Protein AF-A0A428PTT4-F1 (afdb_monomer_lite)

Foldseek 3Di:
DFWDKFAADPPDDQPVVQKDADFDKFAQDQWKKWKAQWWKWKWFQDPVRDTDGPDTDPGGTTMTRGHNRMMMTTHDHVMIMGIGDD

Secondary structure (DSSP, 8-state):
-----BPPPTT----TTT-EESPEEEE-SS-EEEEEEEEEEEEEE-TTS-EEEEEEEEEEEEEEE--TTEEEEEE-TT-EEEEE--

Radius of gyration: 12.21 Å; chains: 1; bounding box: 26×26×38 Å

pLDDT: mean 89.08, std 8.33, range [56.69, 96.69]

Structure (mmCIF, N/CA/C/O backbone):
data_AF-A0A428PTT4-F1
#
_entry.id   AF-A0A428PTT4-F1
#
loop_
_atom_site.group_PDB
_atom_site.id
_atom_site.type_symbol
_atom_site.label_atom_id
_atom_site.label_alt_id
_atom_site.label_comp_id
_atom_site.label_asym_id
_atom_site.label_entity_id
_atom_site.label_seq_id
_atom_site.pdbx_PDB_ins_code
_atom_site.Cartn_x
_atom_site.Cartn_y
_atom_site.Cartn_z
_atom_site.occupancy
_atom_site.B_iso_or_equiv
_atom_site.auth_seq_id
_atom_site.auth_comp_id
_atom_site.auth_asym_id
_atom_site.auth_atom_id
_atom_site.pdbx_PDB_model_num
ATOM 1 N N . MET A 1 1 ? -12.936 -4.884 9.315 1.00 56.69 1 MET A N 1
ATOM 2 C CA . MET A 1 1 ? -12.985 -5.542 7.986 1.00 56.69 1 MET A CA 1
ATOM 3 C C . MET A 1 1 ? -11.581 -5.408 7.443 1.00 56.69 1 MET A C 1
ATOM 5 O O . MET A 1 1 ? -11.059 -4.313 7.541 1.00 56.69 1 MET A O 1
ATOM 9 N N . GLY A 1 2 ? -10.935 -6.492 7.013 1.00 75.19 2 GLY A N 1
ATOM 10 C CA . GLY A 1 2 ? -9.515 -6.422 6.646 1.00 75.19 2 GLY A CA 1
ATOM 11 C C . GLY A 1 2 ? -9.267 -5.594 5.384 1.00 75.19 2 GLY A C 1
ATOM 12 O O . GLY A 1 2 ? -10.172 -5.427 4.567 1.00 75.19 2 GLY A O 1
ATOM 13 N N . CYS A 1 3 ? -8.039 -5.116 5.214 1.00 86.69 3 CYS A N 1
ATOM 14 C CA . CYS A 1 3 ? -7.593 -4.446 3.998 1.00 86.69 3 CYS A CA 1
ATOM 15 C C . CYS A 1 3 ? -7.617 -5.438 2.819 1.00 86.69 3 CYS A C 1
ATOM 17 O O . CYS A 1 3 ? -7.021 -6.527 2.873 1.00 86.69 3 CYS A O 1
ATOM 19 N N . ILE A 1 4 ? -8.349 -5.075 1.762 1.00 91.38 4 ILE A N 1
ATOM 20 C CA . ILE A 1 4 ? -8.512 -5.875 0.544 1.00 91.38 4 ILE A CA 1
ATOM 21 C C . ILE A 1 4 ? -7.657 -5.238 -0.544 1.00 91.38 4 ILE A C 1
ATOM 23 O O . ILE A 1 4 ? -7.860 -4.079 -0.893 1.00 91.38 4 ILE A O 1
ATOM 27 N N . ILE A 1 5 ? -6.694 -5.997 -1.057 1.00 92.75 5 ILE A N 1
ATOM 28 C CA . ILE A 1 5 ? -5.850 -5.573 -2.172 1.00 92.75 5 ILE A CA 1
ATOM 29 C C . ILE A 1 5 ? -6.507 -6.024 -3.474 1.00 92.75 5 ILE A C 1
ATOM 31 O O . ILE A 1 5 ? -6.887 -7.189 -3.599 1.00 92.75 5 ILE A O 1
ATOM 35 N N . GLU A 1 6 ? -6.621 -5.100 -4.417 1.00 94.88 6 GLU A N 1
ATOM 36 C CA . GLU A 1 6 ? -7.190 -5.305 -5.745 1.00 94.88 6 GLU A CA 1
ATOM 37 C C . GLU A 1 6 ? -6.108 -5.118 -6.812 1.00 94.88 6 GLU A C 1
ATOM 39 O O . GLU A 1 6 ? -5.104 -4.429 -6.586 1.00 94.88 6 GLU A O 1
ATOM 44 N N . ASP A 1 7 ? -6.343 -5.686 -7.994 1.00 94.81 7 ASP A N 1
ATOM 45 C CA . ASP A 1 7 ? -5.540 -5.369 -9.172 1.00 94.81 7 ASP A CA 1
ATOM 46 C C . ASP A 1 7 ? -5.642 -3.872 -9.486 1.00 94.81 7 ASP A C 1
ATOM 48 O O . ASP A 1 7 ? -6.683 -3.237 -9.287 1.00 94.81 7 ASP A O 1
ATOM 52 N N . LEU A 1 8 ? -4.541 -3.299 -9.971 1.00 94.00 8 LEU A N 1
ATOM 53 C CA . LEU A 1 8 ? -4.503 -1.894 -10.353 1.00 94.00 8 LEU A CA 1
ATOM 54 C C . LEU A 1 8 ? -5.462 -1.649 -11.524 1.00 94.00 8 LEU A C 1
ATOM 56 O O . LEU A 1 8 ? -5.415 -2.366 -12.524 1.00 94.00 8 LEU A O 1
ATOM 60 N N . ASP A 1 9 ? -6.289 -0.607 -11.423 1.00 90.75 9 ASP A N 1
ATOM 61 C CA . ASP A 1 9 ? -7.126 -0.162 -12.536 1.00 90.75 9 ASP A CA 1
ATOM 62 C C . ASP A 1 9 ? -6.234 0.147 -13.759 1.00 90.75 9 ASP A C 1
ATOM 64 O O . ASP A 1 9 ? -5.303 0.95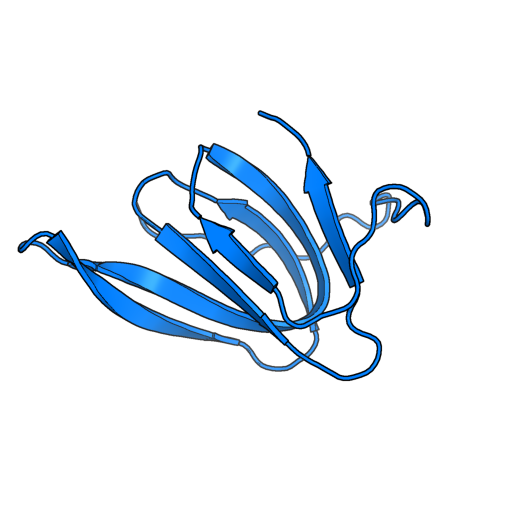4 -13.644 1.00 90.75 9 ASP A O 1
ATOM 68 N N . PRO A 1 10 ? -6.483 -0.458 -14.936 1.00 86.88 10 PRO A N 1
ATOM 69 C CA . PRO A 1 10 ? -5.724 -0.172 -16.152 1.00 86.88 10 PRO A CA 1
ATOM 70 C C . PRO A 1 10 ? -5.709 1.312 -16.548 1.00 86.88 10 PRO A C 1
ATOM 72 O O . PRO A 1 10 ? -4.797 1.740 -17.256 1.00 86.88 10 PRO A O 1
ATOM 75 N N . GLN A 1 11 ? -6.702 2.091 -16.107 1.00 85.38 11 GLN A N 1
ATOM 76 C CA . GLN A 1 11 ? -6.812 3.532 -16.343 1.00 85.38 11 GLN A CA 1
ATOM 77 C C . GLN A 1 11 ? -6.176 4.378 -15.230 1.00 85.38 11 GLN A C 1
ATOM 79 O O . GLN A 1 11 ? -6.186 5.602 -15.321 1.00 85.38 11 GLN A O 1
ATOM 84 N N . ALA A 1 12 ? -5.607 3.763 -14.187 1.00 83.75 12 ALA A N 1
ATOM 85 C CA . ALA A 1 12 ? -4.958 4.494 -13.108 1.00 83.75 12 ALA A CA 1
ATOM 86 C C . ALA A 1 12 ? -3.744 5.277 -13.627 1.00 83.75 12 ALA A C 1
ATOM 88 O O . ALA A 1 12 ? -2.707 4.706 -13.996 1.00 83.75 12 ALA A O 1
ATOM 89 N N . GLU A 1 13 ? -3.863 6.599 -13.593 1.00 84.12 13 GLU A N 1
ATOM 90 C CA . GLU A 1 13 ? -2.776 7.519 -13.887 1.00 84.12 13 GLU A CA 1
ATOM 91 C C . GLU A 1 13 ? -1.909 7.752 -12.644 1.00 84.12 13 GLU A C 1
ATOM 93 O O . GLU A 1 13 ? -2.390 7.789 -11.510 1.00 84.12 13 GLU A O 1
ATOM 98 N N . PHE A 1 14 ? -0.606 7.904 -12.876 1.00 85.88 14 PHE A N 1
ATOM 99 C CA . PHE A 1 14 ? 0.397 8.238 -11.864 1.00 85.88 14 PHE A CA 1
ATOM 100 C C . PHE A 1 14 ? 1.106 9.517 -12.313 1.00 85.88 14 PHE A C 1
ATOM 102 O O . PHE A 1 14 ? 2.228 9.448 -12.829 1.00 85.88 14 PHE A O 1
ATOM 109 N N . PRO A 1 15 ? 0.430 10.675 -12.217 1.00 78.31 15 PRO A N 1
ATOM 110 C CA . PRO A 1 15 ? 1.016 11.936 -12.633 1.00 78.31 15 PRO A CA 1
ATOM 111 C C . PRO A 1 15 ? 2.210 12.258 -11.721 1.00 78.31 15 PRO A C 1
ATOM 113 O O . PRO A 1 15 ? 2.215 11.954 -10.524 1.00 78.31 15 PRO A O 1
ATOM 116 N N . ALA A 1 16 ? 3.294 12.758 -12.317 1.00 74.88 16 ALA A N 1
ATOM 117 C CA . ALA A 1 16 ? 4.605 12.825 -11.665 1.00 74.88 16 ALA A CA 1
ATOM 118 C C . ALA A 1 16 ? 4.635 13.750 -10.433 1.00 74.88 16 ALA A C 1
ATOM 120 O O . ALA A 1 16 ? 5.472 13.570 -9.555 1.00 74.88 16 ALA A O 1
ATOM 121 N N . ASP A 1 17 ? 3.729 14.720 -10.374 1.00 72.69 17 ASP A N 1
ATOM 122 C CA . ASP A 1 17 ? 3.539 15.688 -9.295 1.00 72.69 17 ASP A CA 1
ATOM 123 C C . ASP A 1 17 ? 2.786 15.119 -8.081 1.00 72.69 17 ASP A C 1
ATOM 125 O O . ASP A 1 17 ? 3.047 15.539 -6.954 1.00 72.69 17 ASP A O 1
ATOM 129 N N . GLU A 1 18 ? 1.913 14.128 -8.278 1.00 66.75 18 GLU A N 1
ATOM 130 C CA . GLU A 1 18 ? 1.165 13.471 -7.190 1.00 66.75 18 GLU A CA 1
ATOM 131 C C . GLU A 1 18 ? 1.790 12.143 -6.737 1.00 66.75 18 GLU A C 1
ATOM 133 O O . GLU A 1 18 ? 1.381 11.548 -5.734 1.00 66.75 18 GLU A O 1
ATOM 138 N N . THR A 1 19 ? 2.783 11.653 -7.481 1.00 71.75 19 THR A N 1
ATOM 139 C CA . THR A 1 19 ? 3.365 10.329 -7.268 1.00 71.75 19 THR A CA 1
ATOM 140 C C . THR A 1 19 ? 4.630 10.402 -6.424 1.00 71.75 19 THR A C 1
ATOM 142 O O . THR A 1 19 ? 5.557 11.155 -6.712 1.00 71.75 19 THR A O 1
ATOM 145 N N . ARG A 1 20 ? 4.716 9.553 -5.398 1.00 76.44 20 ARG A N 1
ATOM 146 C CA . ARG A 1 20 ? 5.881 9.476 -4.508 1.00 76.44 20 ARG A CA 1
ATOM 147 C C . ARG A 1 20 ? 6.691 8.206 -4.785 1.00 76.44 20 ARG A C 1
ATOM 149 O O . ARG A 1 20 ? 6.119 7.142 -5.029 1.00 76.44 20 ARG A O 1
ATOM 156 N N . ASP A 1 21 ? 8.018 8.316 -4.729 1.00 80.12 21 ASP A N 1
ATOM 157 C CA . ASP A 1 21 ? 8.944 7.183 -4.880 1.00 80.12 21 ASP A CA 1
ATOM 158 C C . ASP A 1 21 ? 9.021 6.355 -3.600 1.00 80.12 21 ASP A C 1
ATOM 160 O O . ASP A 1 21 ? 9.303 6.906 -2.540 1.00 80.12 21 ASP A O 1
ATOM 164 N N . ALA A 1 22 ? 8.796 5.046 -3.684 1.00 77.69 22 ALA A N 1
ATOM 165 C CA . ALA A 1 22 ? 8.903 4.145 -2.537 1.00 77.69 22 ALA A CA 1
ATOM 166 C C . ALA A 1 22 ? 10.316 4.187 -1.888 1.00 77.69 22 ALA A C 1
ATOM 168 O O . ALA A 1 22 ? 11.311 4.291 -2.611 1.00 77.69 22 ALA A O 1
ATOM 169 N N . PRO A 1 23 ? 10.444 4.049 -0.549 1.00 80.44 23 PRO A N 1
ATOM 170 C CA . PRO A 1 23 ? 9.426 3.543 0.370 1.00 80.44 23 PRO A CA 1
ATOM 171 C C . PRO A 1 23 ? 8.487 4.599 0.980 1.00 80.44 23 PRO A C 1
ATOM 173 O O . PRO A 1 23 ? 8.903 5.717 1.267 1.00 80.44 23 PRO A O 1
ATOM 176 N N . HIS A 1 24 ? 7.241 4.200 1.266 1.00 86.81 24 HIS A N 1
ATOM 177 C CA . HIS A 1 24 ? 6.231 5.006 1.972 1.00 86.81 24 HIS A CA 1
ATOM 178 C C . HIS A 1 24 ? 5.500 4.190 3.031 1.00 86.81 24 HIS A C 1
ATOM 180 O O . HIS A 1 24 ? 5.029 3.090 2.747 1.00 86.81 24 HIS A O 1
ATOM 186 N N . TYR A 1 25 ? 5.361 4.763 4.227 1.00 92.69 25 TYR A N 1
ATOM 187 C CA . TYR A 1 25 ? 4.395 4.312 5.226 1.00 92.69 25 TYR A CA 1
ATOM 188 C C . TYR A 1 25 ? 3.136 5.173 5.111 1.00 92.69 25 TYR A C 1
ATOM 190 O O . TYR A 1 25 ? 3.235 6.400 5.058 1.00 92.69 25 TYR A O 1
ATOM 198 N N . ILE A 1 26 ? 1.968 4.542 5.039 1.00 93.56 26 ILE A N 1
ATOM 199 C CA . ILE A 1 26 ? 0.692 5.210 4.792 1.00 93.56 26 ILE A CA 1
ATOM 200 C C . ILE A 1 26 ? -0.298 4.770 5.854 1.00 93.56 26 ILE A C 1
ATOM 202 O O . ILE A 1 26 ? -0.628 3.590 5.947 1.00 93.56 26 ILE A O 1
ATOM 206 N N . GLU A 1 27 ? -0.774 5.742 6.623 1.00 93.38 27 GLU A N 1
ATOM 207 C CA . GLU A 1 27 ? -1.822 5.539 7.616 1.00 93.38 27 GLU A CA 1
ATOM 208 C C . GLU A 1 27 ? -3.192 5.423 6.952 1.00 93.38 27 GLU A C 1
ATOM 210 O O . GLU A 1 27 ? -3.523 6.213 6.059 1.00 93.38 27 GLU A O 1
ATOM 215 N N . GLY A 1 28 ? -4.011 4.496 7.435 1.00 92.38 28 GLY A N 1
ATOM 216 C CA . GLY A 1 28 ? -5.388 4.347 6.985 1.00 92.38 28 GLY A CA 1
ATOM 217 C C . GLY A 1 28 ? -6.297 5.489 7.413 1.00 92.38 28 GLY A C 1
ATOM 218 O O . GLY A 1 28 ? -6.466 5.785 8.595 1.00 92.38 28 GLY A O 1
ATOM 219 N N . LYS A 1 29 ? -6.915 6.135 6.429 1.00 92.56 29 LYS A N 1
ATOM 220 C CA . LYS A 1 29 ? -7.860 7.253 6.578 1.00 92.56 29 LYS A CA 1
ATOM 221 C C . LYS A 1 29 ? -9.100 7.073 5.692 1.00 92.56 29 LYS A C 1
ATOM 223 O O . LYS A 1 29 ? -9.870 8.013 5.540 1.00 92.56 29 LYS A O 1
ATOM 228 N N . GLY A 1 30 ? -9.312 5.882 5.123 1.00 92.19 30 GLY A N 1
ATOM 229 C CA . GLY A 1 30 ? -10.393 5.605 4.169 1.00 92.19 30 GLY A CA 1
ATOM 230 C C . GLY A 1 30 ? -10.088 6.059 2.740 1.00 92.19 30 GLY A C 1
ATOM 231 O O . GLY A 1 30 ? -10.977 6.061 1.895 1.00 92.19 30 GLY A O 1
ATOM 232 N N . GLN A 1 31 ? -8.847 6.455 2.473 1.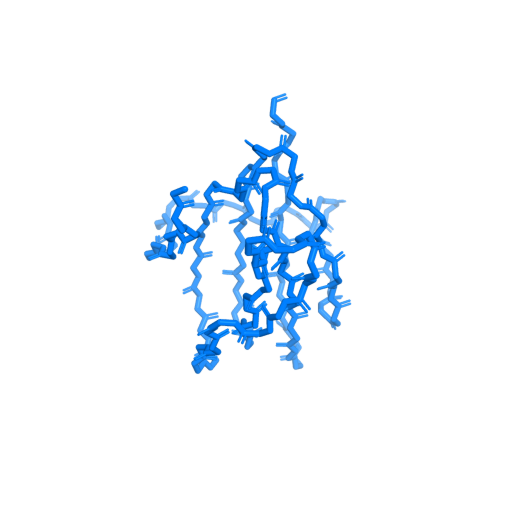00 92.88 31 GLN A N 1
ATOM 233 C CA . GLN A 1 31 ? -8.398 7.003 1.203 1.00 92.88 31 GLN A CA 1
ATOM 234 C C . GLN A 1 31 ? -7.978 5.898 0.227 1.00 92.88 31 GLN A C 1
ATOM 236 O O . GLN A 1 31 ? -7.576 4.801 0.636 1.00 92.88 31 GLN A O 1
ATOM 241 N N . ARG A 1 32 ? -8.044 6.184 -1.075 1.00 93.50 32 ARG A N 1
ATOM 242 C CA . ARG A 1 32 ? -7.636 5.228 -2.107 1.00 93.50 32 ARG A CA 1
ATOM 243 C C . ARG A 1 32 ? -6.139 5.337 -2.361 1.00 93.50 32 ARG A C 1
ATOM 245 O O . ARG A 1 32 ? -5.604 6.418 -2.598 1.00 93.50 32 ARG A O 1
ATOM 252 N N . ILE A 1 33 ? -5.462 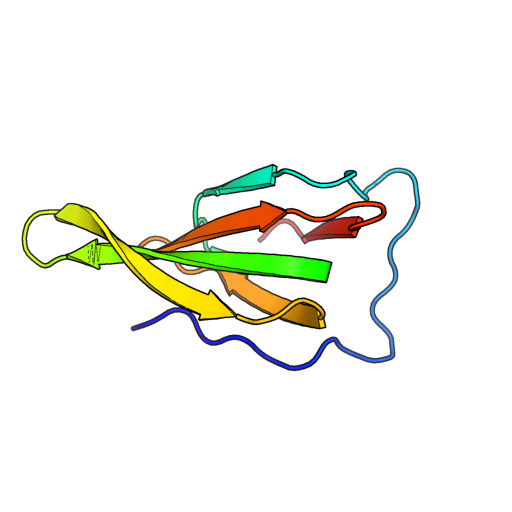4.200 -2.285 1.00 94.19 33 ILE A N 1
ATOM 253 C CA . ILE A 1 33 ? -4.027 4.068 -2.504 1.00 94.19 33 ILE A CA 1
ATOM 254 C C . ILE A 1 33 ? -3.817 3.177 -3.716 1.00 94.19 33 ILE A C 1
ATOM 256 O O . ILE A 1 33 ? -4.312 2.053 -3.743 1.00 94.19 33 ILE A O 1
ATOM 260 N N . SER A 1 34 ? -3.032 3.660 -4.670 1.00 95.06 34 SER A N 1
ATOM 261 C CA . SER A 1 34 ? -2.626 2.909 -5.854 1.00 95.06 34 SER A CA 1
ATOM 262 C C . SER A 1 34 ? -1.106 2.868 -5.923 1.00 95.06 34 SER A C 1
ATOM 264 O O . SER A 1 34 ? -0.429 3.849 -5.604 1.00 95.06 34 SER A O 1
ATOM 266 N N . TRP A 1 35 ? -0.539 1.741 -6.341 1.00 95.12 35 TRP A N 1
ATOM 267 C CA . TRP A 1 35 ? 0.905 1.585 -6.489 1.00 95.12 35 TRP A CA 1
ATOM 268 C C . TRP A 1 35 ? 1.288 0.806 -7.741 1.00 95.12 35 TRP A C 1
ATOM 270 O O . TRP A 1 35 ? 0.529 -0.015 -8.256 1.00 95.12 35 TRP A O 1
ATOM 280 N N . ARG A 1 36 ? 2.521 1.043 -8.191 1.00 93.69 36 ARG A N 1
ATOM 281 C CA . ARG A 1 36 ? 3.202 0.236 -9.203 1.00 93.69 36 ARG A CA 1
ATOM 282 C C . ARG A 1 36 ? 4.556 -0.213 -8.698 1.00 93.69 36 ARG A C 1
ATOM 284 O O . ARG A 1 36 ? 5.284 0.583 -8.102 1.00 93.69 36 ARG A O 1
ATOM 291 N N . ASN A 1 37 ? 4.924 -1.448 -9.020 1.00 93.56 37 ASN A N 1
ATOM 292 C CA . ASN A 1 37 ? 6.250 -2.005 -8.800 1.00 93.56 37 ASN A CA 1
ATOM 293 C C . ASN A 1 37 ? 6.686 -1.934 -7.318 1.00 93.56 37 ASN A C 1
ATOM 295 O O . ASN A 1 37 ? 7.850 -1.656 -7.012 1.00 93.56 37 ASN A O 1
ATOM 299 N N . CYS A 1 38 ? 5.755 -2.207 -6.397 1.00 95.50 38 CYS A N 1
ATOM 300 C CA . CYS A 1 38 ? 5.972 -2.161 -4.949 1.00 95.50 38 CYS A CA 1
ATOM 301 C C . CYS A 1 38 ? 5.792 -3.543 -4.309 1.00 95.50 38 CYS A C 1
ATOM 303 O O . CYS A 1 38 ? 4.896 -4.302 -4.663 1.00 95.50 38 CYS A O 1
ATOM 305 N N . PHE A 1 39 ? 6.630 -3.851 -3.325 1.00 95.00 39 PHE A N 1
ATOM 306 C CA . PHE A 1 39 ? 6.307 -4.784 -2.252 1.00 95.00 39 PHE A CA 1
ATOM 307 C C . PHE A 1 39 ? 5.320 -4.102 -1.308 1.00 95.00 39 PHE A C 1
ATOM 309 O O . PHE A 1 39 ? 5.497 -2.923 -0.988 1.00 95.00 39 PHE A O 1
ATOM 316 N N . VAL A 1 40 ? 4.316 -4.844 -0.850 1.00 96.31 40 VAL A N 1
ATOM 317 C CA . VAL A 1 40 ? 3.261 -4.314 0.019 1.00 96.31 40 VAL A CA 1
ATOM 318 C C . VAL A 1 40 ? 3.245 -5.100 1.315 1.00 96.31 40 VAL A C 1
ATOM 320 O O . VAL A 1 40 ? 3.079 -6.319 1.299 1.00 96.31 40 VAL A O 1
ATOM 323 N N . THR A 1 41 ? 3.357 -4.403 2.438 1.00 96.69 41 THR A N 1
ATOM 324 C CA . THR A 1 41 ? 3.102 -4.968 3.763 1.00 96.69 41 THR A CA 1
ATOM 325 C C . THR A 1 41 ? 1.894 -4.272 4.363 1.00 96.69 41 THR A C 1
ATOM 327 O O . THR A 1 41 ? 1.864 -3.046 4.443 1.00 96.69 41 THR A O 1
ATOM 330 N N . 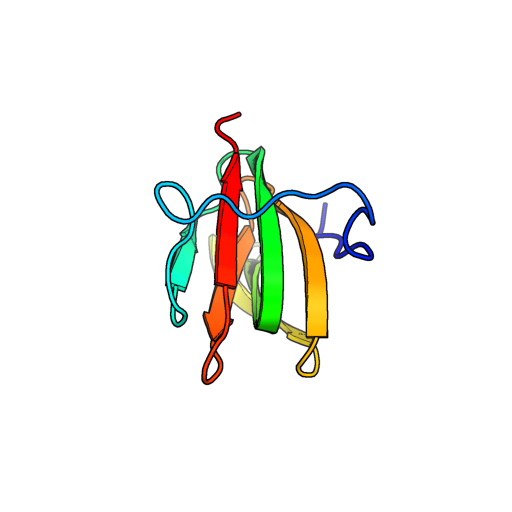VAL A 1 42 ? 0.910 -5.062 4.782 1.00 96.25 42 VAL A N 1
ATOM 331 C CA . VAL A 1 42 ? -0.304 -4.595 5.449 1.00 96.25 42 VAL A CA 1
ATOM 332 C C . VAL A 1 42 ? -0.140 -4.793 6.945 1.00 96.25 42 VAL A C 1
ATOM 334 O O . VAL A 1 42 ? 0.173 -5.897 7.409 1.00 96.25 42 VAL A O 1
ATOM 337 N N . PHE A 1 43 ? -0.391 -3.726 7.689 1.00 95.44 43 PHE A N 1
ATOM 338 C CA . PHE A 1 43 ? -0.497 -3.749 9.135 1.00 95.44 43 PHE A CA 1
ATOM 339 C C . PHE A 1 43 ? -1.956 -3.516 9.505 1.00 95.44 43 PHE A C 1
ATOM 341 O O . PHE A 1 43 ? -2.563 -2.582 9.003 1.00 95.44 43 PHE A O 1
ATOM 348 N N . GLU A 1 44 ? -2.519 -4.321 10.396 1.00 94.19 44 GLU A N 1
ATOM 349 C CA . GLU A 1 44 ? -3.878 -4.114 10.914 1.00 94.19 44 GLU A CA 1
ATOM 350 C C . GLU A 1 44 ? -3.834 -4.061 12.441 1.00 94.19 44 GLU A C 1
ATOM 352 O O . GLU A 1 44 ? -2.970 -4.684 13.073 1.00 94.19 44 GLU A O 1
ATOM 357 N N . ARG A 1 45 ? -4.760 -3.311 13.047 1.00 90.19 45 ARG A N 1
ATOM 358 C CA . ARG A 1 45 ? -4.922 -3.305 14.506 1.00 90.19 45 ARG A CA 1
ATOM 359 C C . ARG A 1 45 ? -5.546 -4.611 14.966 1.00 90.19 45 ARG A C 1
ATOM 361 O O . ARG A 1 45 ? -6.617 -5.004 14.509 1.00 90.19 45 ARG A O 1
ATOM 368 N N . ASP A 1 46 ? -4.896 -5.268 15.919 1.00 87.25 46 ASP A N 1
ATOM 369 C CA . ASP A 1 46 ? -5.494 -6.398 16.615 1.00 87.25 46 ASP A CA 1
ATOM 370 C C . ASP A 1 46 ? -6.575 -5.944 17.618 1.00 87.25 46 ASP A C 1
ATOM 372 O O . ASP A 1 46 ? -6.814 -4.756 17.844 1.00 87.25 46 ASP A O 1
ATOM 376 N N . LYS A 1 47 ? -7.225 -6.913 18.272 1.00 87.25 47 LYS A N 1
ATOM 377 C CA . LYS A 1 47 ? -8.266 -6.669 19.287 1.00 87.25 47 LYS A CA 1
ATOM 378 C C . LYS A 1 47 ? -7.810 -5.830 20.494 1.00 87.25 47 LYS A C 1
ATOM 380 O O . LYS A 1 47 ? -8.657 -5.372 21.252 1.00 87.25 47 LYS A O 1
ATOM 385 N N . ASN A 1 48 ? -6.502 -5.665 20.693 1.00 89.88 48 ASN A N 1
ATOM 386 C CA . ASN A 1 48 ? -5.910 -4.873 21.769 1.00 89.88 48 ASN A CA 1
ATOM 387 C C . ASN A 1 48 ? -5.441 -3.491 21.271 1.00 89.88 48 ASN A C 1
ATOM 389 O O . ASN A 1 48 ? -4.822 -2.749 22.031 1.00 89.88 48 ASN A O 1
ATOM 393 N N . GLY A 1 49 ? -5.699 -3.148 20.004 1.00 84.62 49 GLY A N 1
ATOM 394 C CA . GLY A 1 49 ? -5.279 -1.892 19.385 1.00 84.62 49 GLY A CA 1
ATOM 395 C C . GLY A 1 49 ? -3.811 -1.860 18.956 1.00 84.62 49 GLY A C 1
ATOM 396 O O . GLY A 1 49 ? -3.315 -0.794 18.597 1.00 84.62 49 GLY A O 1
ATOM 397 N N . GLN A 1 50 ? -3.104 -2.994 18.981 1.00 89.56 50 GLN A N 1
ATOM 398 C CA . GLN A 1 50 ? -1.707 -3.074 18.559 1.00 89.56 50 GLN A CA 1
ATOM 399 C C . GLN A 1 50 ? -1.621 -3.342 17.052 1.00 89.56 50 GLN A C 1
ATOM 401 O O . GLN A 1 50 ? -2.244 -4.280 16.556 1.00 89.56 50 GLN A O 1
ATOM 406 N N . MET A 1 51 ? -0.816 -2.556 16.328 1.00 89.31 51 MET A N 1
ATOM 407 C CA . MET A 1 51 ? -0.529 -2.817 14.913 1.00 89.31 51 MET A CA 1
ATOM 408 C C . MET A 1 51 ? 0.274 -4.110 14.764 1.00 89.31 51 MET A C 1
ATOM 410 O O . MET A 1 51 ? 1.313 -4.284 15.408 1.00 89.31 51 MET A O 1
ATOM 414 N N . ARG A 1 52 ? -0.179 -5.008 13.888 1.00 93.44 52 ARG A N 1
ATOM 415 C CA . ARG A 1 52 ? 0.542 -6.232 13.522 1.00 93.44 52 ARG A CA 1
ATOM 416 C C . ARG A 1 52 ? 0.599 -6.379 12.018 1.00 93.44 52 ARG A C 1
ATOM 418 O O . ARG A 1 52 ? -0.374 -6.079 11.338 1.00 93.44 52 ARG A O 1
ATOM 425 N N . VAL A 1 53 ? 1.715 -6.902 11.516 1.00 93.38 53 VAL A N 1
ATOM 426 C CA . VAL A 1 53 ? 1.791 -7.352 10.123 1.00 93.38 53 VAL A CA 1
ATOM 427 C C . VAL A 1 53 ? 0.810 -8.502 9.952 1.00 93.38 53 VAL A C 1
ATOM 429 O O . VAL A 1 53 ? 0.958 -9.536 10.606 1.00 93.38 53 VAL A O 1
ATOM 432 N N . THR A 1 54 ? -0.182 -8.328 9.087 1.00 92.88 54 THR A N 1
ATOM 433 C CA . THR A 1 54 ? -1.153 -9.387 8.792 1.00 92.88 54 THR A CA 1
ATOM 434 C C . THR A 1 54 ? -0.906 -10.020 7.437 1.00 92.88 54 THR A C 1
ATOM 436 O O . THR A 1 54 ? -1.150 -11.217 7.277 1.00 92.88 54 THR A O 1
ATOM 439 N N . LYS A 1 55 ? -0.383 -9.256 6.471 1.00 93.38 55 LYS A N 1
ATOM 440 C CA . LYS A 1 55 ? -0.081 -9.752 5.125 1.00 93.38 55 LYS A CA 1
ATOM 441 C C . LYS A 1 55 ? 1.137 -9.057 4.531 1.00 93.38 55 LYS A C 1
ATOM 443 O O . LYS A 1 55 ? 1.349 -7.863 4.730 1.00 93.38 55 LYS A O 1
ATOM 448 N N . THR A 1 56 ? 1.878 -9.802 3.723 1.00 94.06 56 THR A N 1
ATOM 449 C CA . THR A 1 56 ? 2.895 -9.264 2.820 1.00 94.06 56 THR A CA 1
ATOM 450 C C . THR A 1 56 ? 2.645 -9.838 1.438 1.00 94.06 56 THR A C 1
ATOM 452 O O . THR A 1 56 ? 2.399 -11.036 1.298 1.00 94.06 56 THR A O 1
ATOM 455 N N . TYR A 1 57 ? 2.702 -8.983 0.428 1.00 93.19 57 TYR A N 1
ATOM 456 C CA . TYR A 1 57 ? 2.491 -9.347 -0.963 1.00 93.19 57 TYR A CA 1
ATOM 457 C C . TYR A 1 57 ? 3.816 -9.275 -1.726 1.00 93.19 57 TYR A C 1
ATOM 459 O O . TYR A 1 57 ? 4.670 -8.436 -1.406 1.00 93.19 57 TYR A O 1
ATOM 467 N N . PRO A 1 58 ? 4.012 -10.151 -2.730 1.00 92.31 58 PRO A N 1
ATOM 468 C CA . PRO A 1 58 ? 5.154 -10.044 -3.624 1.00 92.31 58 PRO A CA 1
ATOM 469 C C . PRO A 1 58 ? 5.129 -8.705 -4.367 1.00 92.31 58 PRO A C 1
ATOM 471 O O . PRO A 1 58 ? 4.118 -8.002 -4.393 1.00 92.31 58 PRO A O 1
ATOM 474 N N . LYS A 1 59 ? 6.261 -8.357 -4.983 1.00 94.06 59 LYS A N 1
ATOM 475 C CA . LYS A 1 59 ? 6.370 -7.137 -5.780 1.00 94.06 59 LYS A CA 1
ATOM 476 C C . LYS A 1 59 ? 5.319 -7.138 -6.888 1.00 94.06 59 LYS A C 1
ATOM 478 O O . LYS A 1 59 ? 5.253 -8.099 -7.653 1.00 94.06 59 LYS A O 1
ATOM 483 N N . GLY A 1 60 ? 4.567 -6.055 -7.007 1.00 93.88 60 GLY A N 1
ATOM 484 C CA . GLY A 1 60 ? 3.567 -5.925 -8.053 1.00 93.88 60 GLY A CA 1
ATOM 485 C C . GLY A 1 60 ? 2.898 -4.563 -8.073 1.00 93.88 60 GLY A C 1
ATOM 486 O O . GLY A 1 60 ? 3.322 -3.619 -7.396 1.00 93.88 60 GLY A O 1
ATOM 487 N N . ASP A 1 61 ? 1.844 -4.509 -8.867 1.00 95.44 61 ASP A N 1
ATOM 488 C CA . ASP A 1 61 ? 0.962 -3.364 -9.013 1.00 95.44 61 ASP A CA 1
ATOM 489 C C . ASP A 1 61 ? -0.338 -3.678 -8.284 1.00 95.44 61 ASP A C 1
ATOM 491 O O . ASP A 1 61 ? -0.717 -4.843 -8.147 1.00 95.44 61 ASP A O 1
ATOM 495 N N . GLY A 1 62 ? -1.011 -2.654 -7.787 1.00 95.7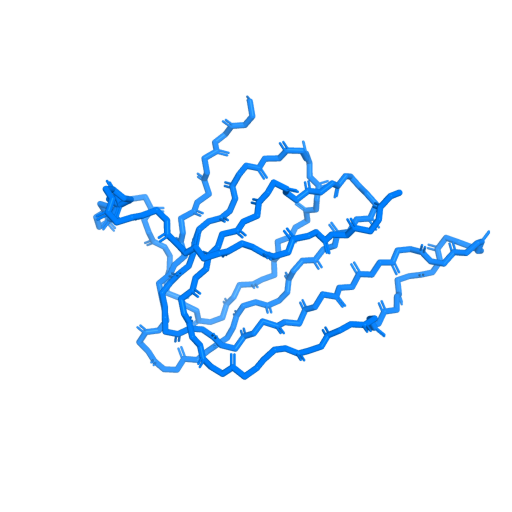5 62 GLY A N 1
ATOM 496 C CA . GLY A 1 62 ? -2.275 -2.864 -7.109 1.00 95.75 62 GLY A CA 1
ATOM 497 C C . GLY A 1 62 ? -2.852 -1.586 -6.552 1.00 95.75 62 GLY A C 1
ATOM 498 O O . GLY A 1 62 ? -2.270 -0.503 -6.655 1.00 95.75 62 GLY A O 1
ATOM 499 N N . GLN A 1 63 ? -4.022 -1.737 -5.960 1.00 96.25 63 GLN A N 1
ATOM 500 C CA . GLN A 1 63 ? -4.723 -0.652 -5.306 1.00 96.25 63 GLN A CA 1
ATOM 501 C C . GLN A 1 63 ? -5.542 -1.168 -4.129 1.00 96.25 63 GLN A C 1
ATOM 503 O O . GLN A 1 63 ? -5.802 -2.365 -3.987 1.00 96.25 63 GLN A O 1
ATOM 508 N N . THR A 1 64 ? -5.939 -0.252 -3.259 1.00 95.38 64 THR A N 1
ATOM 509 C CA . THR A 1 64 ? -6.870 -0.532 -2.173 1.00 95.38 64 THR A CA 1
ATOM 510 C C . THR A 1 64 ? -7.506 0.757 -1.683 1.00 95.38 64 THR A C 1
ATOM 512 O O . THR A 1 64 ? -6.899 1.828 -1.741 1.00 95.38 64 THR A O 1
ATOM 515 N N . THR A 1 65 ? -8.718 0.655 -1.153 1.00 95.19 65 THR A N 1
ATOM 516 C CA . THR A 1 65 ? -9.247 1.668 -0.242 1.00 95.19 65 THR A CA 1
ATOM 517 C C . THR A 1 65 ? -8.774 1.307 1.158 1.00 95.19 65 THR A C 1
ATOM 519 O O . THR A 1 65 ? -9.240 0.324 1.731 1.00 95.19 65 THR A O 1
ATOM 522 N N . LEU A 1 66 ? -7.824 2.077 1.696 1.00 94.62 66 LEU A N 1
ATOM 523 C CA . LEU A 1 66 ? -7.146 1.746 2.946 1.00 94.62 66 LEU A CA 1
ATOM 524 C C . LEU A 1 66 ? -8.043 2.091 4.152 1.00 94.62 66 LEU A C 1
ATOM 526 O O . LEU A 1 66 ? -8.270 3.277 4.414 1.00 94.62 66 LEU A O 1
ATOM 530 N N . PRO A 1 67 ? -8.576 1.099 4.894 1.00 92.88 67 PRO A N 1
ATOM 531 C CA . PRO A 1 67 ? -9.484 1.369 6.005 1.00 92.88 67 PRO A CA 1
ATOM 532 C C . PRO A 1 67 ? -8.756 2.000 7.200 1.00 92.88 67 PRO A C 1
ATOM 534 O O . PRO A 1 67 ? -7.544 1.885 7.331 1.00 92.88 67 PRO A O 1
ATOM 537 N N . LEU A 1 68 ? -9.501 2.650 8.102 1.00 91.50 68 LEU A N 1
ATOM 538 C CA . LEU A 1 68 ? -8.945 3.407 9.240 1.00 91.50 68 LEU A CA 1
ATOM 539 C C . LEU A 1 68 ? -8.197 2.542 10.275 1.00 91.50 68 LEU A C 1
ATOM 541 O O . LEU A 1 68 ? -7.460 3.061 11.114 1.00 91.50 68 LEU A O 1
ATOM 545 N N . ASP A 1 69 ? -8.428 1.231 10.266 1.00 91.31 69 ASP A N 1
ATOM 546 C CA . ASP A 1 69 ? -7.808 0.248 11.154 1.00 91.31 69 ASP A CA 1
ATOM 547 C C . ASP A 1 69 ? -6.611 -0.481 10.516 1.00 91.31 69 ASP A C 1
ATOM 549 O O . ASP A 1 69 ? -6.072 -1.405 11.136 1.00 91.31 69 ASP A O 1
ATOM 553 N N 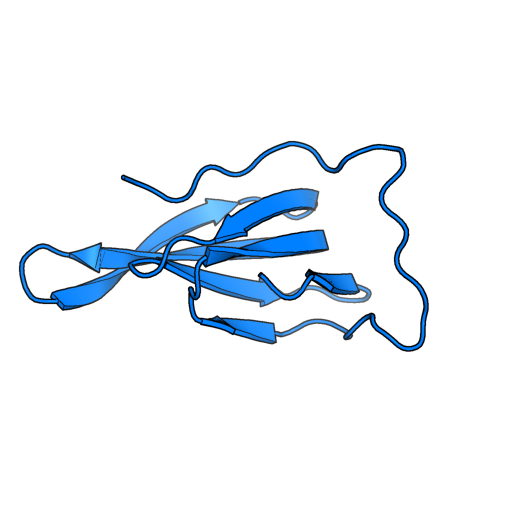. ALA A 1 70 ? -6.167 -0.050 9.327 1.00 94.19 70 ALA A N 1
ATOM 554 C CA . ALA A 1 70 ? -5.037 -0.631 8.613 1.00 94.19 70 ALA A CA 1
ATOM 555 C C . ALA A 1 70 ? -4.050 0.417 8.086 1.00 94.19 70 ALA A C 1
ATOM 557 O O . ALA A 1 70 ? -4.444 1.482 7.628 1.00 94.19 70 ALA A O 1
ATOM 558 N N . ASP A 1 71 ? -2.772 0.055 8.053 1.00 95.56 71 ASP A N 1
ATOM 559 C CA . ASP A 1 71 ? -1.698 0.853 7.470 1.00 95.56 71 ASP A CA 1
ATOM 560 C C . ASP A 1 71 ? -0.957 0.042 6.398 1.00 95.56 71 ASP A C 1
ATOM 562 O O . ASP A 1 71 ? -0.918 -1.194 6.436 1.00 95.56 71 ASP A O 1
ATOM 566 N N . LEU A 1 72 ? -0.328 0.738 5.450 1.00 95.56 72 LEU A N 1
ATOM 567 C CA . LEU A 1 72 ? 0.518 0.128 4.425 1.00 95.56 72 LEU A CA 1
ATOM 568 C C . LEU A 1 72 ? 1.962 0.575 4.559 1.00 95.56 72 LEU A C 1
ATOM 570 O O . LEU A 1 72 ? 2.254 1.749 4.772 1.00 95.56 72 LEU A O 1
ATOM 574 N N . TYR A 1 73 ? 2.869 -0.355 4.295 1.00 95.69 73 TYR A N 1
ATOM 575 C CA . TYR A 1 73 ? 4.236 -0.041 3.919 1.00 95.69 73 TYR A CA 1
ATOM 576 C C . TYR A 1 73 ? 4.479 -0.506 2.487 1.00 95.69 73 TYR A C 1
ATOM 578 O O . TYR A 1 73 ? 4.374 -1.696 2.183 1.00 95.69 73 TYR A O 1
ATOM 586 N N . LEU A 1 74 ? 4.788 0.447 1.613 1.00 95.44 74 LEU A N 1
ATOM 587 C CA . LEU A 1 74 ? 5.074 0.231 0.200 1.00 95.44 74 LEU A CA 1
ATOM 588 C C . LEU A 1 74 ? 6.563 0.461 -0.022 1.00 95.44 74 LEU A C 1
ATOM 590 O O . LEU A 1 74 ? 7.063 1.528 0.318 1.00 95.44 74 LEU A O 1
ATOM 594 N N . ALA A 1 75 ? 7.278 -0.512 -0.579 1.00 93.25 75 ALA A N 1
ATOM 595 C CA . ALA A 1 75 ? 8.725 -0.436 -0.792 1.00 93.25 75 ALA A CA 1
ATOM 596 C C . ALA A 1 75 ? 9.129 -1.048 -2.136 1.00 93.25 75 ALA A C 1
ATOM 598 O O . ALA A 1 75 ? 8.436 -1.908 -2.662 1.00 93.25 75 ALA A O 1
ATOM 599 N N . GLY A 1 76 ? 10.281 -0.663 -2.682 1.00 88.50 76 GLY A N 1
ATOM 600 C CA . GLY A 1 76 ? 10.832 -1.292 -3.884 1.00 88.50 76 GLY A CA 1
ATOM 601 C C . GLY A 1 76 ? 11.523 -0.293 -4.812 1.00 88.50 76 GLY A C 1
ATOM 602 O O . GLY A 1 76 ? 10.989 0.793 -5.029 1.00 88.50 76 GLY A O 1
ATOM 603 N N . PRO A 1 77 ? 12.688 -0.635 -5.396 1.00 85.50 77 PRO A N 1
ATOM 604 C CA . PRO A 1 77 ? 13.354 0.235 -6.362 1.00 85.50 77 PRO A CA 1
ATOM 605 C C . PRO A 1 77 ? 12.450 0.544 -7.560 1.00 85.50 77 PRO A C 1
ATOM 607 O O . PRO A 1 77 ? 11.936 -0.383 -8.199 1.00 85.50 77 PRO A O 1
ATOM 610 N N . GLY A 1 78 ? 12.277 1.839 -7.850 1.00 85.44 78 GLY A N 1
ATOM 611 C CA . GLY A 1 78 ? 11.394 2.339 -8.907 1.00 85.44 78 GLY A CA 1
ATOM 612 C C . GLY A 1 78 ? 9.901 2.156 -8.615 1.00 85.44 78 GLY A C 1
ATOM 613 O O . GLY A 1 78 ? 9.106 2.143 -9.554 1.00 85.44 78 GLY A O 1
ATOM 614 N N . GLY A 1 79 ? 9.531 1.929 -7.351 1.00 90.75 79 GLY A N 1
ATOM 615 C CA . GLY A 1 79 ? 8.143 1.831 -6.916 1.00 90.75 79 GLY A CA 1
ATOM 616 C C . GLY A 1 79 ? 7.471 3.201 -6.896 1.00 90.75 79 GLY A C 1
ATOM 617 O O . GLY A 1 79 ? 8.049 4.174 -6.412 1.00 90.75 79 GLY A O 1
ATOM 618 N N . ARG A 1 80 ? 6.248 3.272 -7.418 1.00 92.06 80 ARG A N 1
ATOM 619 C CA . ARG A 1 80 ? 5.454 4.501 -7.523 1.00 92.06 80 ARG A CA 1
ATOM 620 C C . ARG A 1 80 ? 4.198 4.359 -6.687 1.00 92.06 80 ARG A C 1
ATOM 622 O O . ARG A 1 80 ? 3.555 3.313 -6.728 1.00 92.06 80 ARG A O 1
ATOM 629 N N . VAL A 1 81 ? 3.844 5.406 -5.954 1.00 92.69 81 VAL A N 1
ATOM 630 C CA . VAL A 1 81 ? 2.667 5.417 -5.084 1.00 92.69 81 VAL A CA 1
ATOM 631 C C . VAL A 1 81 ? 1.859 6.683 -5.312 1.00 92.69 81 VAL A C 1
ATOM 633 O O . VAL A 1 81 ? 2.419 7.777 -5.265 1.00 92.69 81 VAL A O 1
ATOM 636 N N . ARG A 1 82 ? 0.549 6.526 -5.495 1.00 91.88 82 ARG A N 1
ATOM 637 C CA . ARG A 1 82 ? -0.430 7.609 -5.579 1.00 91.88 82 ARG A CA 1
ATOM 638 C C . ARG A 1 82 ? -1.449 7.453 -4.455 1.00 91.88 82 ARG A C 1
ATOM 640 O O . ARG A 1 82 ? -1.898 6.343 -4.171 1.00 91.88 82 ARG A O 1
ATOM 647 N N . GLN A 1 83 ? -1.777 8.564 -3.806 1.00 91.12 83 GLN A N 1
ATOM 648 C CA . GLN A 1 83 ? -2.800 8.626 -2.765 1.00 91.12 83 GLN A CA 1
ATOM 649 C C . GLN A 1 83 ? -3.872 9.600 -3.237 1.00 91.12 83 GLN A C 1
ATOM 651 O O . GLN A 1 83 ? -3.581 10.777 -3.431 1.00 91.12 83 GLN A O 1
ATOM 656 N N . GLU A 1 84 ? -5.088 9.115 -3.442 1.00 86.19 84 GLU A N 1
ATOM 657 C CA . GLU A 1 84 ? -6.236 9.964 -3.740 1.00 86.19 84 GLU A CA 1
ATOM 658 C C . GLU A 1 84 ? -6.876 10.358 -2.413 1.00 86.19 84 GLU A C 1
ATOM 660 O O . GLU A 1 84 ? -7.151 9.494 -1.579 1.00 86.19 84 GLU A O 1
ATOM 665 N N . SER A 1 85 ? -7.072 11.656 -2.189 1.00 68.94 85 SER A N 1
ATOM 666 C CA . SER A 1 85 ? -7.791 12.156 -1.015 1.00 68.94 85 SER A CA 1
ATOM 667 C C . SER A 1 85 ? -9.196 11.547 -0.962 1.00 68.94 85 SER A C 1
ATOM 669 O O . SER A 1 85 ? -9.853 11.443 -1.997 1.00 68.94 85 SER A O 1
ATOM 671 N N . ALA A 1 86 ? -9.627 11.139 0.235 1.00 58.00 86 ALA A N 1
ATOM 672 C CA . ALA A 1 86 ? -10.993 10.679 0.488 1.00 58.00 86 ALA A CA 1
ATOM 673 C C . ALA A 1 86 ? -12.020 11.813 0.342 1.00 58.00 86 ALA A C 1
ATOM 675 O O . ALA A 1 86 ? -11.654 12.977 0.640 1.00 58.00 86 ALA A O 1
#

Organism: NCBI:txid1325733

Sequence (86 aa):
MGCIIEDLDPQAEFPADETRDAPHYIEGKGQRISWRNCFVTVFERDKNGQMRVTKTYPKGDGQTTLPLDADLYLAGPGGRVRQESA